Protein AF-A0A261KV50-F1 (afdb_monomer_lite)

Radius of gyration: 14.19 Å; chains: 1; bounding box: 40×29×35 Å

pLDDT: mean 81.14, std 14.38, range [40.16, 93.88]

Structure (mmCIF, N/CA/C/O backbone):
data_AF-A0A261KV50-F1
#
_entry.id   AF-A0A261KV50-F1
#
loop_
_atom_site.group_PDB
_atom_site.id
_atom_site.type_symbol
_atom_site.label_atom_id
_atom_site.label_alt_id
_atom_site.label_comp_id
_atom_site.label_asym_id
_atom_site.label_entity_id
_atom_site.label_seq_id
_atom_site.pdbx_PDB_ins_code
_atom_site.Cartn_x
_atom_site.Cartn_y
_atom_site.Cartn_z
_atom_site.occupancy
_atom_site.B_iso_or_equiv
_atom_site.auth_seq_id
_atom_site.auth_comp_id
_atom_site.auth_asym_id
_atom_site.auth_atom_id
_atom_site.pdbx_PDB_model_num
ATOM 1 N N . MET A 1 1 ? -5.520 -22.547 9.919 1.00 58.84 1 MET A N 1
ATOM 2 C CA . MET A 1 1 ? -5.041 -21.218 9.495 1.00 58.84 1 MET A CA 1
ATOM 3 C C . MET A 1 1 ? -5.903 -20.187 10.179 1.00 58.84 1 MET A C 1
ATOM 5 O O . MET A 1 1 ? -7.110 -20.395 10.232 1.00 58.84 1 MET A O 1
ATOM 9 N N . SER A 1 2 ? -5.304 -19.143 10.744 1.00 75.06 2 SER A N 1
ATOM 10 C CA . SER A 1 2 ? -6.074 -17.979 11.196 1.00 75.06 2 SER A CA 1
ATOM 11 C C . SER A 1 2 ? -6.638 -17.228 9.985 1.00 75.06 2 SER A C 1
ATOM 13 O O . SER A 1 2 ? -6.099 -17.338 8.880 1.00 75.06 2 SER A O 1
ATOM 15 N N . ASN A 1 3 ? -7.708 -16.457 10.186 1.00 77.25 3 ASN A N 1
ATOM 16 C CA . ASN A 1 3 ? -8.229 -15.556 9.153 1.00 77.25 3 ASN A CA 1
ATOM 17 C C . ASN A 1 3 ? -7.130 -14.589 8.678 1.00 77.25 3 ASN A C 1
ATOM 19 O O . ASN A 1 3 ? -6.987 -14.357 7.483 1.00 77.25 3 ASN A O 1
ATOM 23 N N . PHE A 1 4 ? -6.273 -14.139 9.594 1.00 76.31 4 PHE A N 1
ATOM 24 C CA . PHE A 1 4 ? -5.114 -13.307 9.305 1.00 76.31 4 PHE A CA 1
ATOM 25 C C . PHE A 1 4 ? -4.131 -13.964 8.324 1.00 76.31 4 PHE A C 1
ATOM 27 O O . PHE A 1 4 ? -3.721 -13.345 7.343 1.00 76.31 4 PHE A O 1
ATOM 34 N N . GLN A 1 5 ? -3.785 -15.241 8.525 1.00 73.38 5 GLN A N 1
ATOM 35 C CA . GLN A 1 5 ? -2.938 -16.002 7.592 1.00 73.38 5 GLN A CA 1
ATOM 36 C C . GLN A 1 5 ? -3.596 -16.173 6.219 1.00 73.38 5 GLN A C 1
ATOM 38 O O . GLN A 1 5 ? -2.911 -16.134 5.200 1.00 73.38 5 GLN A O 1
ATOM 43 N N . PHE A 1 6 ? -4.917 -16.361 6.192 1.00 74.88 6 PHE A N 1
ATOM 44 C CA . PHE A 1 6 ? -5.674 -16.503 4.952 1.00 74.88 6 PHE A CA 1
ATOM 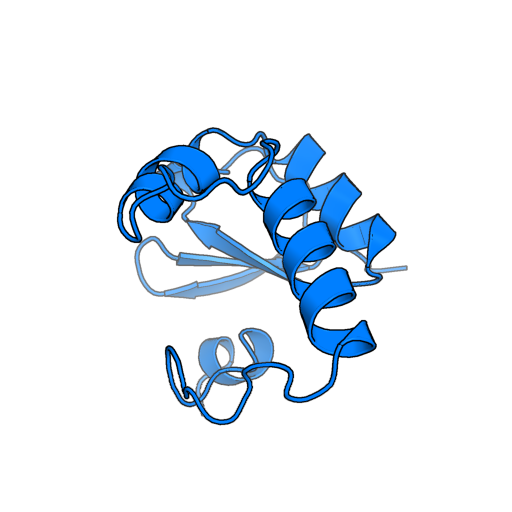45 C C . PHE A 1 6 ? -5.666 -15.198 4.145 1.00 74.88 6 PHE A C 1
ATOM 47 O O . PHE A 1 6 ? -5.245 -15.198 2.993 1.00 74.88 6 PHE A O 1
ATOM 54 N N . PHE A 1 7 ? -6.048 -14.075 4.762 1.00 72.31 7 PHE A N 1
ATOM 55 C CA . PHE A 1 7 ? -6.136 -12.778 4.081 1.00 72.31 7 PHE A CA 1
ATOM 56 C C . PHE A 1 7 ? -4.783 -12.130 3.784 1.00 72.31 7 PHE A C 1
ATOM 58 O O . PHE A 1 7 ? -4.679 -11.319 2.871 1.00 72.31 7 PHE A O 1
ATOM 65 N N . SER A 1 8 ? -3.737 -12.459 4.542 1.00 67.19 8 SER A N 1
ATOM 66 C CA . SER A 1 8 ? -2.384 -11.990 4.221 1.00 67.19 8 SER A CA 1
ATOM 67 C C . SER A 1 8 ? -1.757 -12.735 3.041 1.00 67.19 8 SER A C 1
ATOM 69 O O . SER A 1 8 ? -0.671 -12.342 2.616 1.00 67.19 8 SER A O 1
ATOM 71 N N . GLU A 1 9 ? -2.399 -13.803 2.543 1.00 68.25 9 GLU A N 1
ATOM 72 C CA . GLU A 1 9 ? -1.881 -14.705 1.505 1.00 68.25 9 GLU A CA 1
ATOM 73 C C . GLU A 1 9 ? -0.442 -15.183 1.794 1.00 68.25 9 GLU A C 1
ATOM 75 O O . GLU A 1 9 ? 0.362 -15.429 0.892 1.00 68.25 9 GLU A O 1
ATOM 80 N N . ARG A 1 10 ? -0.076 -15.294 3.080 1.00 59.44 10 ARG A N 1
ATOM 81 C CA . ARG A 1 10 ? 1.305 -15.522 3.525 1.00 59.44 10 ARG A CA 1
ATOM 82 C C . ARG A 1 10 ? 1.384 -16.636 4.563 1.00 59.44 10 ARG A C 1
ATOM 84 O O . ARG A 1 10 ? 1.063 -16.447 5.730 1.00 59.44 10 ARG A O 1
ATOM 91 N N . ALA A 1 11 ? 1.916 -17.786 4.147 1.00 43.50 11 ALA A N 1
ATOM 92 C CA . ALA A 1 11 ? 2.412 -18.818 5.065 1.00 43.50 11 ALA A CA 1
ATOM 93 C C . ALA A 1 11 ? 3.908 -18.640 5.413 1.00 43.50 11 ALA A C 1
ATOM 95 O O . ALA A 1 11 ? 4.377 -19.218 6.390 1.00 43.50 11 ALA A O 1
ATOM 96 N N . VAL A 1 12 ? 4.663 -17.843 4.640 1.00 48.66 12 VAL A N 1
ATOM 97 C CA . VAL A 1 12 ? 6.105 -17.593 4.831 1.00 48.66 12 VAL A CA 1
ATOM 98 C C . VAL A 1 12 ? 6.423 -16.131 4.505 1.00 48.66 12 VAL A C 1
ATOM 100 O O . VAL A 1 12 ? 6.141 -15.652 3.406 1.00 48.66 12 VAL A O 1
ATOM 103 N N . ILE A 1 13 ? 7.011 -15.415 5.465 1.00 47.22 13 ILE A N 1
ATOM 104 C CA . ILE A 1 13 ? 7.511 -14.047 5.297 1.00 47.22 13 ILE A CA 1
ATOM 105 C C . ILE A 1 13 ? 8.859 -14.155 4.567 1.00 47.22 13 ILE A C 1
ATOM 107 O O . ILE A 1 13 ? 9.843 -14.607 5.137 1.00 47.22 13 ILE A O 1
ATOM 111 N N . VAL A 1 14 ? 8.869 -13.779 3.285 1.00 45.03 14 VAL A N 1
ATOM 112 C CA . VAL A 1 14 ? 10.004 -13.824 2.339 1.00 45.03 14 VAL A CA 1
ATOM 113 C C . VAL A 1 14 ? 10.472 -15.238 1.963 1.00 45.03 14 VAL A C 1
ATOM 115 O O . VAL A 1 14 ? 11.403 -15.793 2.536 1.00 45.03 14 VAL A O 1
ATOM 118 N N . ASP A 1 15 ? 9.879 -15.807 0.913 1.00 40.16 15 ASP A N 1
ATOM 119 C CA . ASP A 1 15 ? 10.528 -16.885 0.164 1.00 40.16 15 ASP A CA 1
ATOM 120 C C . ASP A 1 15 ? 11.185 -16.289 -1.091 1.00 40.16 15 ASP A C 1
ATOM 122 O O . ASP A 1 15 ? 10.496 -15.799 -1.991 1.00 40.16 15 ASP A O 1
ATOM 126 N N . PHE A 1 16 ? 12.521 -16.351 -1.155 1.00 45.97 16 PHE A N 1
ATOM 127 C CA . PHE A 1 16 ? 13.332 -15.986 -2.325 1.00 45.97 16 PHE A CA 1
ATOM 128 C C . PHE A 1 16 ? 12.885 -16.698 -3.617 1.00 45.97 16 PHE A C 1
ATOM 130 O O . PHE A 1 16 ? 13.226 -16.248 -4.710 1.00 45.97 16 PHE A O 1
ATOM 137 N N . LYS A 1 17 ? 12.089 -17.773 -3.527 1.00 50.12 17 LYS A N 1
ATOM 138 C CA . LYS A 1 17 ? 11.499 -18.456 -4.688 1.00 50.12 17 LYS A CA 1
ATOM 139 C C . LYS A 1 17 ? 10.450 -17.638 -5.445 1.00 50.12 17 LYS A C 1
ATOM 141 O O . LYS A 1 17 ? 10.144 -17.995 -6.576 1.00 50.12 17 LYS A O 1
ATOM 146 N N . HIS A 1 18 ? 9.926 -16.553 -4.870 1.00 56.38 18 HIS A N 1
ATOM 147 C CA . HIS A 1 18 ? 8.959 -15.672 -5.545 1.00 56.38 18 HIS A CA 1
ATOM 148 C C . HIS A 1 18 ? 9.610 -14.443 -6.186 1.00 56.38 18 HIS A C 1
ATOM 150 O O . HIS A 1 18 ? 8.908 -13.553 -6.669 1.00 56.38 18 HIS A O 1
ATOM 156 N N . PHE A 1 19 ? 10.946 -14.375 -6.206 1.00 62.50 19 PHE A N 1
ATOM 157 C CA . PHE A 1 19 ? 11.628 -13.334 -6.959 1.00 62.50 19 PHE A CA 1
ATOM 158 C C . PHE A 1 19 ? 11.383 -13.555 -8.459 1.00 62.50 19 PHE A C 1
ATOM 160 O O . PHE A 1 19 ? 11.555 -14.678 -8.947 1.00 62.50 19 PHE A O 1
ATOM 167 N N . PRO A 1 20 ? 10.974 -12.527 -9.219 1.00 68.50 20 PRO A N 1
ATOM 168 C CA . PRO A 1 20 ? 10.749 -12.691 -10.645 1.00 68.50 20 PRO A CA 1
ATOM 169 C C . PRO A 1 20 ? 12.052 -13.083 -11.350 1.00 68.50 20 PRO A C 1
ATOM 171 O O . PRO A 1 20 ? 13.055 -12.384 -11.260 1.00 68.50 20 PRO A O 1
ATOM 174 N N . GLN A 1 21 ? 12.026 -14.192 -12.086 1.00 75.94 21 GLN A N 1
ATOM 175 C CA . GLN A 1 21 ? 13.207 -14.716 -12.788 1.00 75.94 21 GLN A CA 1
ATOM 176 C C . GLN A 1 21 ? 13.310 -14.245 -14.247 1.00 75.94 21 GLN A C 1
ATOM 178 O O . GLN A 1 21 ? 14.283 -14.549 -14.928 1.00 75.94 21 GLN A O 1
ATOM 183 N N . THR A 1 22 ? 12.308 -13.516 -14.745 1.00 85.31 22 THR A N 1
ATOM 184 C CA . THR A 1 22 ? 12.301 -12.965 -16.109 1.00 85.31 22 THR A CA 1
ATOM 185 C C . THR A 1 22 ? 12.542 -11.462 -16.079 1.00 85.31 22 THR A C 1
ATOM 187 O O . THR A 1 22 ? 12.051 -10.785 -15.177 1.00 85.31 22 THR A O 1
ATOM 190 N N . ASP A 1 23 ? 13.194 -10.911 -17.104 1.00 85.56 23 ASP A N 1
ATOM 191 C CA . ASP A 1 23 ? 13.420 -9.462 -17.228 1.00 85.56 23 ASP A CA 1
ATOM 192 C C . ASP A 1 23 ? 12.127 -8.650 -17.108 1.00 85.56 23 ASP A C 1
ATOM 194 O O . ASP A 1 23 ? 12.086 -7.600 -16.466 1.00 85.56 23 ASP A O 1
ATOM 198 N N . ARG A 1 24 ? 11.042 -9.152 -17.711 1.00 87.31 24 ARG A N 1
ATOM 199 C CA . ARG A 1 24 ? 9.717 -8.537 -17.601 1.00 87.31 24 ARG A CA 1
ATOM 200 C C . ARG A 1 24 ? 9.230 -8.540 -16.155 1.00 87.31 24 ARG A C 1
ATOM 202 O O . ARG A 1 24 ? 8.781 -7.503 -15.677 1.00 87.31 24 ARG A O 1
ATOM 209 N N . GLY A 1 25 ? 9.330 -9.680 -15.475 1.00 85.25 25 GLY A N 1
ATOM 210 C CA . GLY A 1 25 ? 8.932 -9.797 -14.078 1.00 85.25 25 GLY A CA 1
ATOM 211 C C . GLY A 1 25 ? 9.764 -8.898 -13.163 1.00 85.25 25 GLY A C 1
ATOM 212 O O . GLY A 1 25 ? 9.202 -8.263 -12.280 1.00 85.25 25 GLY A O 1
ATOM 213 N N . ILE A 1 26 ? 11.076 -8.786 -13.399 1.00 85.00 26 ILE A N 1
ATOM 214 C CA . ILE A 1 26 ? 11.975 -7.921 -12.618 1.00 85.00 26 ILE A CA 1
ATOM 215 C C . ILE A 1 26 ? 11.569 -6.454 -12.773 1.00 85.00 26 ILE A C 1
ATOM 217 O O . ILE A 1 26 ? 11.477 -5.734 -11.781 1.00 85.00 26 ILE A O 1
ATOM 221 N N . ARG A 1 27 ? 11.272 -6.010 -14.001 1.00 88.62 27 ARG A N 1
ATOM 222 C CA . ARG A 1 27 ? 10.784 -4.644 -14.256 1.00 88.62 27 ARG A CA 1
ATOM 223 C C . ARG A 1 27 ? 9.435 -4.387 -13.595 1.00 88.62 27 ARG A C 1
ATOM 225 O O . ARG A 1 27 ? 9.243 -3.335 -13.000 1.00 88.62 27 ARG A O 1
ATOM 232 N N . GLU A 1 28 ? 8.507 -5.334 -13.690 1.00 89.00 28 GLU A N 1
ATOM 233 C CA . GLU A 1 28 ? 7.188 -5.195 -13.075 1.00 89.00 28 GLU A CA 1
ATOM 234 C C . GLU A 1 28 ? 7.271 -5.15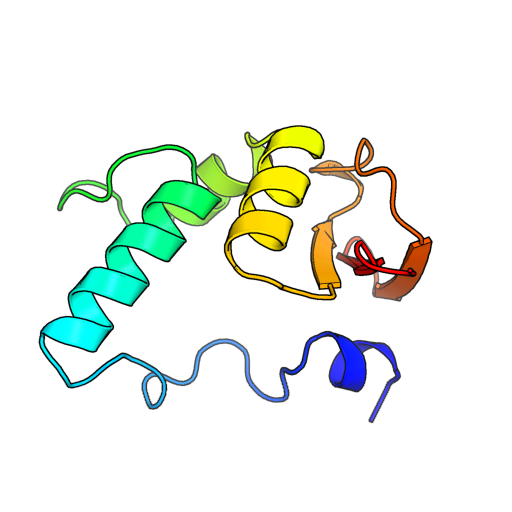0 -11.547 1.00 89.00 28 GLU A C 1
ATOM 236 O O . GLU A 1 28 ? 6.637 -4.298 -10.928 1.00 89.00 28 GLU A O 1
ATOM 241 N N . TRP A 1 29 ? 8.089 -6.016 -10.948 1.00 86.62 29 TRP A N 1
ATOM 242 C CA . TRP A 1 29 ? 8.373 -5.983 -9.519 1.00 86.62 29 TRP A CA 1
ATOM 2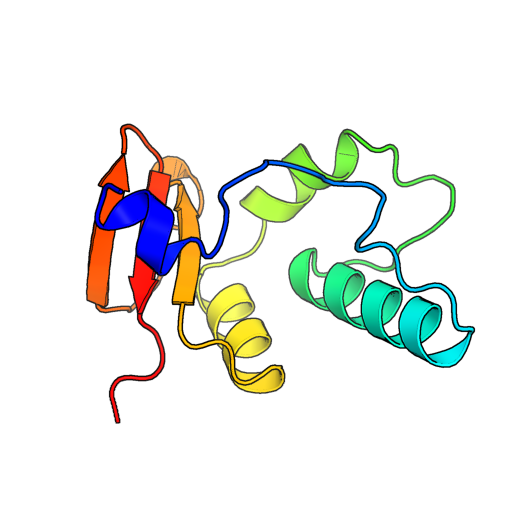43 C C . TRP A 1 29 ? 8.981 -4.646 -9.110 1.00 86.62 29 TRP A C 1
ATOM 245 O O . TRP A 1 29 ? 8.454 -4.013 -8.203 1.00 86.62 29 TRP A O 1
ATOM 255 N N . LYS A 1 30 ? 10.012 -4.168 -9.820 1.00 86.94 30 LYS A N 1
ATOM 256 C CA . LYS A 1 30 ? 10.625 -2.866 -9.543 1.00 86.94 30 LYS A CA 1
ATOM 257 C C . LYS A 1 30 ? 9.570 -1.758 -9.544 1.00 86.94 30 LYS A C 1
ATOM 259 O O . LYS A 1 30 ? 9.456 -1.049 -8.553 1.00 86.94 30 LYS A O 1
ATOM 264 N N . ASN A 1 31 ? 8.770 -1.661 -10.605 1.00 90.12 31 ASN A N 1
ATOM 265 C CA . ASN A 1 31 ? 7.739 -0.630 -10.728 1.00 90.12 31 ASN A CA 1
ATOM 266 C C . ASN A 1 31 ? 6.711 -0.706 -9.585 1.00 90.12 31 ASN A C 1
ATOM 268 O O . ASN A 1 31 ? 6.336 0.320 -9.030 1.00 90.12 31 ASN A O 1
ATOM 272 N N . ARG A 1 32 ? 6.285 -1.920 -9.202 1.00 90.25 32 ARG A N 1
ATOM 273 C CA . ARG A 1 32 ? 5.361 -2.134 -8.075 1.00 90.25 32 ARG A CA 1
ATOM 274 C C . ARG A 1 32 ? 5.965 -1.670 -6.753 1.00 90.25 32 ARG A C 1
ATOM 276 O O . ARG A 1 32 ? 5.279 -1.025 -5.971 1.00 90.25 32 ARG A O 1
ATOM 283 N N . MET A 1 33 ? 7.231 -1.991 -6.498 1.00 87.69 33 MET A N 1
ATOM 284 C CA . MET A 1 33 ? 7.907 -1.567 -5.273 1.00 87.69 33 MET A CA 1
ATOM 285 C C . MET A 1 33 ? 8.112 -0.045 -5.242 1.00 87.69 33 MET A C 1
ATOM 287 O O . MET A 1 33 ? 7.910 0.563 -4.198 1.00 87.69 33 MET A O 1
ATOM 291 N N . GLU A 1 34 ? 8.468 0.577 -6.370 1.00 90.56 34 GLU A N 1
ATOM 292 C CA . GLU A 1 34 ? 8.585 2.040 -6.482 1.00 90.56 34 GLU A CA 1
ATOM 293 C C . GLU A 1 34 ? 7.256 2.744 -6.199 1.00 90.56 34 GLU A C 1
ATOM 295 O O . GLU A 1 34 ? 7.233 3.723 -5.459 1.00 90.56 34 GLU A O 1
ATOM 300 N N . ASP A 1 35 ? 6.147 2.216 -6.724 1.00 92.25 35 ASP A N 1
ATOM 301 C CA . ASP A 1 35 ? 4.809 2.730 -6.428 1.00 92.25 35 ASP A CA 1
ATOM 302 C C . ASP A 1 35 ? 4.448 2.572 -4.943 1.00 92.25 35 ASP A C 1
ATOM 304 O O . ASP A 1 35 ? 3.914 3.500 -4.346 1.00 92.25 35 ASP A O 1
ATOM 308 N N . VAL A 1 36 ? 4.743 1.413 -4.339 1.00 90.81 36 VAL A N 1
ATOM 309 C CA . VAL A 1 36 ? 4.437 1.127 -2.924 1.00 90.81 36 VAL A CA 1
ATOM 310 C C . VAL A 1 36 ? 5.250 2.000 -1.969 1.00 90.81 36 VAL A C 1
ATOM 312 O O . VAL A 1 36 ? 4.739 2.371 -0.921 1.00 90.81 36 VAL A O 1
ATOM 315 N N . PHE A 1 37 ? 6.504 2.322 -2.291 1.00 89.25 37 PHE A N 1
ATOM 316 C CA . PHE A 1 37 ? 7.342 3.178 -1.441 1.00 89.25 37 PHE A CA 1
ATOM 317 C C . PHE A 1 37 ? 7.294 4.661 -1.827 1.00 89.25 37 PHE A C 1
ATOM 319 O O . PHE A 1 37 ? 7.907 5.482 -1.147 1.00 89.25 37 PHE A O 1
ATOM 326 N N . GLY A 1 38 ? 6.625 5.001 -2.932 1.00 87.06 38 GLY A N 1
ATOM 327 C CA . GLY A 1 38 ? 6.538 6.361 -3.464 1.00 87.06 38 GLY A CA 1
ATOM 328 C C . GLY A 1 38 ? 7.872 6.960 -3.921 1.00 87.06 38 GLY A C 1
ATOM 329 O O . GLY A 1 38 ? 7.956 8.168 -4.138 1.00 87.06 38 GLY A O 1
ATOM 330 N N . VAL A 1 39 ? 8.930 6.152 -4.062 1.00 87.12 39 VAL A N 1
ATOM 331 C CA . VAL A 1 39 ? 10.272 6.612 -4.4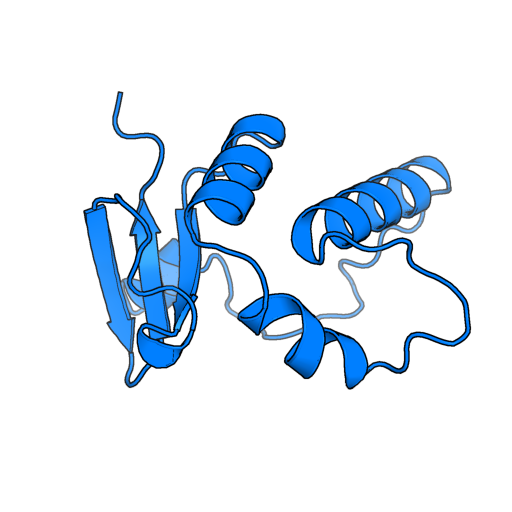46 1.00 87.12 39 VAL A CA 1
ATOM 332 C C . VAL A 1 39 ? 10.935 5.656 -5.440 1.00 87.12 39 VAL A C 1
ATOM 334 O O . VAL A 1 39 ? 10.717 4.445 -5.365 1.00 87.12 39 VAL A O 1
ATOM 337 N N . PRO A 1 40 ? 11.799 6.159 -6.342 1.00 87.19 40 PRO A N 1
ATOM 338 C CA . PRO A 1 40 ? 12.568 5.303 -7.235 1.00 87.19 40 PRO A CA 1
ATOM 339 C C . PRO A 1 40 ? 13.509 4.368 -6.469 1.00 87.19 40 PRO A C 1
ATOM 341 O O . PRO A 1 40 ? 14.274 4.802 -5.602 1.00 87.19 40 PRO A O 1
ATOM 344 N N . LEU A 1 41 ? 13.522 3.095 -6.857 1.00 81.44 41 LEU A N 1
ATOM 345 C CA . LEU A 1 41 ? 14.478 2.115 -6.378 1.00 81.44 41 LEU A CA 1
ATOM 346 C C . LEU A 1 41 ? 15.807 2.369 -7.086 1.00 81.44 41 LEU A C 1
ATOM 348 O O . LEU A 1 41 ? 15.924 2.278 -8.313 1.00 81.44 41 LEU A O 1
ATOM 352 N N . ASN A 1 42 ? 16.822 2.678 -6.289 1.00 77.38 42 ASN A N 1
ATOM 353 C CA . ASN A 1 42 ? 18.201 2.814 -6.728 1.00 77.38 42 ASN A CA 1
ATOM 354 C C . ASN A 1 42 ? 19.115 1.974 -5.829 1.00 77.38 42 ASN A C 1
ATOM 356 O O . ASN A 1 42 ? 18.719 1.565 -4.739 1.00 77.38 42 ASN A O 1
ATOM 360 N N . ASP A 1 43 ? 20.354 1.767 -6.267 1.00 65.44 43 ASP A N 1
ATOM 361 C CA . ASP A 1 43 ? 21.328 0.902 -5.586 1.00 65.44 43 ASP A CA 1
ATOM 362 C C . ASP A 1 43 ? 21.687 1.368 -4.159 1.00 65.44 43 ASP A C 1
ATOM 364 O O . ASP A 1 43 ? 22.325 0.635 -3.407 1.00 65.44 43 ASP A O 1
ATOM 368 N N . LYS A 1 44 ? 21.287 2.587 -3.767 1.00 62.59 44 LYS A N 1
ATOM 369 C CA . LYS A 1 44 ? 21.506 3.147 -2.425 1.00 62.59 44 LYS A CA 1
ATOM 370 C C . LYS A 1 44 ? 20.336 2.907 -1.472 1.00 62.59 44 LYS A C 1
ATOM 372 O O . LYS A 1 44 ? 20.477 3.198 -0.284 1.00 62.59 44 LYS A O 1
ATOM 377 N N . LEU A 1 45 ? 19.201 2.387 -1.946 1.00 67.25 45 LEU A N 1
ATOM 378 C CA . LEU A 1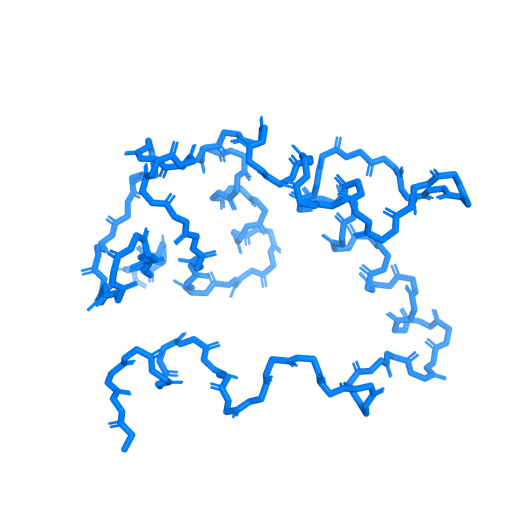 45 ? 18.123 1.954 -1.062 1.00 67.25 45 LEU A CA 1
ATOM 379 C C . LEU A 1 45 ? 18.550 0.648 -0.381 1.00 67.25 45 LEU A C 1
ATOM 381 O O . LEU A 1 45 ? 18.420 -0.446 -0.927 1.00 67.25 45 LEU A O 1
ATOM 385 N N . ALA A 1 46 ? 19.107 0.773 0.822 1.00 62.12 46 ALA A N 1
ATOM 386 C CA . ALA A 1 46 ? 19.414 -0.377 1.659 1.00 62.12 46 ALA A CA 1
ATOM 387 C C . ALA A 1 46 ? 18.125 -1.146 2.001 1.00 62.12 46 ALA A C 1
ATOM 389 O O . ALA A 1 46 ? 17.054 -0.552 2.106 1.00 62.12 46 ALA A O 1
ATOM 390 N N . VAL A 1 47 ? 18.235 -2.453 2.253 1.00 59.91 47 VAL A N 1
ATOM 391 C CA . VAL A 1 47 ? 17.104 -3.327 2.634 1.00 59.91 47 VAL A CA 1
ATOM 392 C C . VAL A 1 47 ? 16.323 -2.782 3.849 1.00 59.91 47 VAL A C 1
ATOM 394 O O . VAL A 1 47 ? 15.119 -2.984 3.933 1.00 59.91 47 VAL A O 1
ATOM 397 N N . GLY A 1 48 ? 16.958 -1.992 4.726 1.00 63.91 48 GLY A N 1
ATOM 398 C CA . GLY A 1 48 ? 16.291 -1.305 5.845 1.00 63.91 48 GLY A CA 1
ATOM 399 C C . GLY A 1 48 ? 15.602 0.025 5.502 1.00 63.91 48 GLY A C 1
ATOM 400 O O . GLY A 1 48 ? 14.763 0.492 6.262 1.00 63.91 48 GLY A O 1
ATOM 401 N N . ALA A 1 49 ? 15.896 0.645 4.355 1.00 72.06 49 ALA A N 1
ATOM 402 C CA . ALA A 1 49 ? 15.225 1.879 3.939 1.00 72.06 49 ALA A CA 1
ATOM 403 C C . ALA A 1 49 ? 13.734 1.640 3.654 1.00 72.06 49 ALA A C 1
ATOM 405 O O . ALA A 1 49 ? 12.920 2.532 3.860 1.00 72.06 49 ALA A O 1
ATOM 406 N N . MET A 1 50 ? 13.362 0.427 3.240 1.00 74.00 50 MET A N 1
ATOM 407 C CA . MET A 1 50 ? 11.968 0.048 2.986 1.00 74.00 50 MET A CA 1
ATOM 408 C C . MET A 1 50 ? 11.106 0.101 4.256 1.00 74.00 50 MET A C 1
ATOM 410 O O . MET A 1 50 ? 9.962 0.543 4.193 1.00 74.00 50 MET A O 1
ATOM 414 N N . GLU A 1 51 ? 11.669 -0.272 5.411 1.00 75.88 51 GLU A N 1
ATOM 415 C CA . GLU A 1 51 ? 10.994 -0.183 6.717 1.00 75.88 51 GLU A CA 1
ATOM 416 C C . GLU A 1 51 ? 10.780 1.269 7.168 1.00 75.88 51 GLU A C 1
ATOM 418 O O . GLU A 1 51 ? 9.911 1.533 7.992 1.00 75.88 51 GLU A O 1
ATOM 423 N N . ILE A 1 52 ? 11.547 2.212 6.614 1.00 82.88 52 ILE A N 1
ATOM 424 C CA . ILE A 1 52 ? 11.428 3.649 6.889 1.00 82.88 52 ILE A CA 1
ATOM 425 C C . ILE A 1 52 ? 10.477 4.321 5.895 1.00 82.88 52 ILE A C 1
ATOM 427 O O . ILE A 1 52 ? 9.715 5.202 6.279 1.00 82.88 52 ILE A O 1
ATOM 431 N N . LEU A 1 53 ? 10.527 3.924 4.623 1.00 86.00 53 LEU A N 1
ATOM 432 C CA . LEU A 1 53 ? 9.770 4.551 3.540 1.00 86.00 53 LEU A CA 1
ATOM 433 C C . LEU A 1 53 ? 8.312 4.103 3.508 1.00 86.00 53 LEU A C 1
ATOM 435 O O . LEU A 1 53 ? 7.437 4.920 3.241 1.00 86.00 53 LEU A O 1
ATOM 439 N N . PHE A 1 54 ? 8.034 2.827 3.793 1.00 88.81 54 PHE A N 1
ATOM 440 C CA . PHE A 1 54 ? 6.660 2.330 3.768 1.00 88.81 54 PHE A CA 1
ATOM 441 C C . PHE A 1 54 ? 5.752 3.058 4.770 1.00 88.81 54 PHE A C 1
ATOM 443 O O . PHE A 1 54 ? 4.706 3.516 4.329 1.00 88.81 54 PHE A O 1
ATOM 450 N N . PRO A 1 55 ? 6.141 3.270 6.047 1.00 91.62 55 PRO A N 1
ATOM 451 C CA . PRO A 1 55 ? 5.328 4.030 7.005 1.00 91.62 55 PRO A CA 1
ATOM 452 C C . PRO A 1 55 ? 5.147 5.520 6.679 1.00 91.62 55 PRO A C 1
ATOM 454 O O . PRO A 1 55 ? 4.388 6.197 7.363 1.00 91.62 55 PRO A O 1
ATOM 457 N N . GLN A 1 56 ? 5.901 6.065 5.717 1.00 91.44 56 GLN A N 1
ATOM 458 C CA . GLN A 1 56 ? 5.781 7.468 5.300 1.00 91.44 56 GLN A CA 1
ATOM 459 C C . GLN A 1 56 ? 4.716 7.672 4.222 1.00 91.44 56 GLN A C 1
ATOM 461 O O . GLN A 1 56 ? 4.366 8.816 3.936 1.00 91.44 56 GLN A O 1
ATOM 466 N N . GLN A 1 57 ? 4.227 6.591 3.611 1.00 92.25 57 GLN A N 1
ATOM 467 C CA . GLN A 1 57 ? 3.099 6.677 2.696 1.00 92.25 57 GLN A CA 1
ATOM 468 C C . GLN A 1 57 ? 1.837 7.053 3.464 1.00 92.25 57 GLN A C 1
ATOM 470 O O . GLN A 1 57 ? 1.623 6.655 4.602 1.00 92.25 57 GLN A O 1
ATOM 475 N N . THR A 1 58 ? 0.960 7.807 2.824 1.00 93.38 58 THR A N 1
ATOM 476 C CA . THR A 1 58 ? -0.388 8.032 3.345 1.00 93.38 58 THR A CA 1
ATOM 477 C C . THR A 1 58 ? -1.288 6.848 3.003 1.00 93.38 58 THR A C 1
ATOM 479 O O . THR A 1 58 ? -1.106 6.175 1.980 1.00 93.38 58 THR A O 1
ATOM 482 N N . GLY A 1 59 ? -2.335 6.617 3.796 1.00 92.25 59 GLY A N 1
ATOM 483 C CA . GLY A 1 59 ? -3.332 5.596 3.491 1.00 92.25 59 GLY A CA 1
ATOM 484 C C . GLY A 1 59 ? -3.972 5.803 2.116 1.00 92.25 59 GLY A C 1
ATOM 485 O O . GLY A 1 59 ? -4.178 4.847 1.366 1.00 92.25 59 GLY A O 1
ATOM 486 N N . LYS A 1 60 ? -4.200 7.063 1.724 1.00 92.81 60 LYS A N 1
ATOM 487 C CA . LYS A 1 60 ? -4.708 7.426 0.391 1.00 92.81 60 LYS A CA 1
ATOM 488 C C . LYS A 1 60 ? -3.778 6.979 -0.741 1.00 92.81 60 LYS A C 1
ATOM 490 O O . LYS A 1 60 ? -4.262 6.483 -1.761 1.00 92.81 60 LYS A O 1
ATOM 495 N N . GLU A 1 61 ? -2.468 7.166 -0.597 1.00 93.69 61 GLU A N 1
ATOM 496 C CA . GLU A 1 61 ? -1.483 6.723 -1.592 1.00 93.69 61 GLU A CA 1
ATOM 497 C C . GLU A 1 61 ? -1.496 5.202 -1.724 1.00 93.69 61 GLU A C 1
ATOM 499 O O . GLU A 1 61 ? -1.635 4.687 -2.836 1.00 93.69 61 GLU A O 1
ATOM 504 N N . LEU A 1 62 ? -1.493 4.482 -0.601 1.00 93.88 62 LEU A N 1
ATOM 505 C CA . LEU A 1 62 ? -1.550 3.020 -0.600 1.00 93.88 62 LEU A CA 1
ATOM 506 C C . LEU A 1 62 ? -2.843 2.480 -1.223 1.00 93.88 62 LEU A C 1
ATOM 508 O O . LEU A 1 62 ? -2.792 1.534 -2.009 1.00 93.88 62 LEU A O 1
ATOM 512 N N . VAL A 1 63 ? -3.995 3.104 -0.959 1.00 93.31 63 VAL A N 1
ATOM 513 C CA . VAL A 1 63 ? -5.269 2.749 -1.611 1.00 93.31 63 VAL A CA 1
ATOM 514 C C . VAL A 1 63 ? -5.195 2.959 -3.126 1.00 93.31 63 VAL A C 1
ATOM 516 O O . VAL A 1 63 ? -5.675 2.116 -3.887 1.00 93.31 63 VAL A O 1
ATOM 519 N N . ASN A 1 64 ? -4.573 4.043 -3.596 1.00 93.38 64 ASN A N 1
ATOM 520 C CA . ASN A 1 64 ? -4.402 4.286 -5.032 1.00 93.38 64 ASN A CA 1
ATOM 521 C C . ASN A 1 64 ? -3.503 3.234 -5.690 1.00 93.38 64 ASN A C 1
ATOM 523 O O . ASN A 1 64 ? -3.837 2.727 -6.764 1.00 93.38 64 ASN A O 1
ATOM 527 N N . VAL A 1 65 ? -2.390 2.876 -5.044 1.00 93.31 65 VAL A N 1
ATOM 528 C CA . VAL A 1 65 ? -1.486 1.813 -5.511 1.00 93.31 65 VAL A CA 1
ATOM 529 C C . VAL A 1 65 ? -2.223 0.479 -5.570 1.00 93.31 65 VAL A C 1
ATOM 531 O O . VAL A 1 65 ? -2.166 -0.239 -6.569 1.00 93.31 65 VAL A O 1
ATOM 534 N N . ALA A 1 66 ? -2.982 0.162 -4.531 1.00 91.94 66 ALA A N 1
ATOM 535 C CA . ALA A 1 66 ? -3.712 -1.084 -4.459 1.00 91.94 66 ALA A CA 1
ATOM 536 C C . ALA A 1 66 ? -4.810 -1.172 -5.540 1.00 91.94 66 ALA A C 1
ATOM 538 O O . ALA A 1 66 ? -4.918 -2.194 -6.217 1.00 91.94 66 ALA A O 1
ATOM 539 N N . LYS A 1 67 ? -5.524 -0.073 -5.829 1.00 91.94 67 LYS A N 1
ATOM 540 C CA . LYS A 1 67 ? -6.444 0.026 -6.980 1.00 91.94 67 LYS A CA 1
ATOM 541 C C . LYS A 1 67 ? -5.727 -0.139 -8.323 1.00 91.94 67 LYS A C 1
ATOM 543 O O . LYS A 1 67 ? -6.201 -0.897 -9.170 1.00 91.94 67 LYS A O 1
ATOM 548 N N . LYS A 1 68 ? -4.571 0.513 -8.516 1.00 93.50 68 LYS A N 1
ATOM 549 C CA . LYS A 1 68 ? -3.738 0.391 -9.732 1.00 93.50 68 LYS A CA 1
ATOM 550 C C . LYS A 1 68 ? -3.395 -1.068 -10.038 1.00 93.50 68 LYS A C 1
ATOM 552 O O . LYS A 1 68 ? -3.431 -1.473 -11.199 1.00 93.50 68 LYS A O 1
ATOM 557 N N . TYR A 1 69 ? -3.115 -1.856 -9.002 1.00 91.00 69 TYR A N 1
ATOM 558 C CA . TYR A 1 69 ? -2.754 -3.268 -9.126 1.00 91.00 69 TYR A CA 1
ATOM 559 C C . TYR A 1 69 ? -3.896 -4.251 -8.870 1.00 91.00 69 TYR A C 1
ATOM 561 O O . TYR A 1 69 ? -3.657 -5.457 -8.903 1.00 91.00 69 TYR A O 1
ATOM 569 N N . ARG A 1 70 ? -5.126 -3.755 -8.676 1.00 90.12 70 ARG A N 1
ATOM 570 C CA . ARG A 1 70 ? -6.318 -4.559 -8.361 1.00 90.12 70 ARG A CA 1
ATOM 571 C C . ARG A 1 70 ? -6.117 -5.472 -7.147 1.00 90.12 70 ARG A C 1
ATOM 573 O O . ARG A 1 70 ? -6.617 -6.590 -7.126 1.00 90.12 70 ARG A O 1
ATOM 580 N N . ALA A 1 71 ? -5.367 -5.007 -6.153 1.00 89.12 71 ALA A N 1
ATOM 581 C CA . ALA A 1 71 ? -5.263 -5.701 -4.881 1.00 89.12 71 ALA A CA 1
ATOM 582 C C . ALA A 1 71 ? -6.583 -5.550 -4.113 1.00 89.12 71 ALA A C 1
ATOM 584 O O . ALA A 1 71 ? -7.187 -4.478 -4.110 1.00 89.12 71 ALA A O 1
ATOM 585 N N . GLU A 1 72 ? -7.035 -6.623 -3.474 1.00 89.69 72 GLU A N 1
ATOM 586 C CA . GLU A 1 72 ? -8.270 -6.627 -2.676 1.00 89.69 72 GLU A CA 1
ATOM 587 C C . GLU A 1 72 ? -8.024 -6.177 -1.233 1.00 89.69 72 GLU A C 1
ATOM 589 O O . GLU A 1 72 ? -8.919 -5.621 -0.587 1.00 89.69 72 GLU A O 1
ATOM 594 N N . TYR A 1 73 ? -6.789 -6.366 -0.762 1.00 91.50 73 TYR A N 1
ATOM 595 C CA . TYR A 1 73 ? -6.386 -6.150 0.618 1.00 91.50 73 TYR A CA 1
ATOM 596 C C . TYR A 1 73 ? -5.108 -5.313 0.729 1.00 91.50 73 TYR A C 1
ATOM 598 O O . TYR A 1 73 ? -4.207 -5.401 -0.107 1.00 91.50 73 TYR A O 1
ATOM 606 N N . ILE A 1 74 ? -5.009 -4.548 1.815 1.00 92.19 74 ILE A N 1
ATOM 607 C CA . ILE A 1 74 ? -3.785 -3.892 2.278 1.00 92.19 74 ILE A CA 1
ATOM 608 C C . ILE A 1 74 ? -3.450 -4.446 3.661 1.00 92.19 74 ILE A C 1
ATOM 610 O O . ILE A 1 74 ? -4.259 -4.344 4.580 1.00 92.19 74 ILE A O 1
ATOM 614 N N . LEU A 1 75 ? -2.243 -4.995 3.815 1.00 92.12 75 LEU A N 1
ATOM 615 C CA . LEU A 1 75 ? -1.669 -5.364 5.109 1.00 92.12 75 LEU A CA 1
ATOM 616 C C . LEU A 1 75 ? -0.714 -4.262 5.566 1.00 92.12 75 LEU A C 1
ATOM 618 O O . LEU A 1 75 ? 0.244 -3.936 4.866 1.00 92.12 75 LEU A O 1
ATOM 622 N N . THR A 1 76 ? -0.952 -3.719 6.752 1.00 92.75 76 THR A N 1
ATOM 623 C CA . THR A 1 76 ? -0.134 -2.651 7.333 1.00 92.75 76 THR A CA 1
ATOM 624 C C . THR A 1 76 ? -0.268 -2.642 8.854 1.00 92.75 76 THR A C 1
ATOM 626 O O . THR A 1 76 ? -0.913 -3.521 9.417 1.00 92.75 76 THR A O 1
ATOM 629 N N . ARG A 1 77 ? 0.325 -1.660 9.534 1.00 92.12 77 ARG A N 1
ATOM 630 C CA . ARG A 1 77 ? 0.068 -1.379 10.941 1.00 92.12 77 ARG A CA 1
ATOM 631 C C . ARG A 1 77 ? -0.812 -0.151 11.146 1.00 92.12 77 ARG A C 1
ATOM 633 O O . ARG A 1 77 ? -0.788 0.781 10.339 1.00 92.12 77 ARG A O 1
ATOM 640 N N . VAL A 1 78 ? -1.582 -0.168 12.233 1.00 88.44 78 VAL A N 1
ATOM 641 C CA . VAL A 1 78 ? -2.517 0.912 12.599 1.00 88.44 78 VAL A CA 1
ATOM 642 C C . VAL A 1 78 ? -1.773 2.201 12.960 1.00 88.44 78 VAL A C 1
ATOM 644 O O . VAL A 1 78 ? -2.248 3.283 12.632 1.00 88.44 78 VAL A O 1
ATOM 647 N N . ASP A 1 79 ? -0.603 2.093 13.593 1.00 91.56 79 ASP A N 1
ATOM 648 C CA . ASP A 1 79 ? 0.242 3.236 13.956 1.00 91.56 79 ASP A CA 1
ATOM 649 C C . ASP A 1 79 ? 0.916 3.906 12.750 1.00 91.56 79 ASP A C 1
ATOM 651 O O . ASP A 1 79 ? 1.355 5.047 12.857 1.00 91.56 79 ASP A O 1
ATOM 655 N N . TRP A 1 80 ? 0.978 3.220 11.607 1.00 93.12 80 TRP A N 1
ATOM 656 C CA . TRP A 1 80 ? 1.519 3.770 10.362 1.00 93.12 80 TRP A CA 1
ATOM 657 C C . TRP A 1 80 ? 0.429 4.394 9.498 1.00 93.12 80 TRP A C 1
ATOM 659 O O . TRP A 1 80 ? 0.537 5.546 9.101 1.00 93.12 80 TRP A O 1
ATOM 669 N N . HIS A 1 81 ? -0.636 3.637 9.228 1.00 93.44 81 HIS A N 1
ATOM 670 C CA . HIS A 1 81 ? -1.633 3.991 8.212 1.00 93.44 81 HIS A CA 1
ATOM 671 C C . HIS A 1 81 ? -3.058 3.852 8.762 1.00 93.44 81 HIS A C 1
ATOM 673 O O . HIS A 1 81 ? -3.910 3.159 8.200 1.00 93.44 81 HIS A O 1
ATOM 679 N N . GLY A 1 82 ? -3.311 4.476 9.914 1.00 87.12 82 GLY A N 1
ATOM 680 C CA . GLY A 1 82 ? -4.634 4.515 10.546 1.00 87.12 82 GLY A CA 1
ATOM 681 C C . GLY A 1 82 ? -5.675 5.338 9.774 1.00 87.12 82 GLY A C 1
ATOM 682 O O . GLY A 1 82 ? -6.853 5.300 10.116 1.00 87.12 82 GLY A O 1
ATOM 683 N N . ASP A 1 83 ? -5.248 6.061 8.739 1.00 91.88 83 ASP A N 1
ATOM 684 C CA . ASP A 1 83 ? -6.059 6.890 7.846 1.00 91.88 83 ASP A CA 1
ATOM 685 C C . ASP A 1 83 ? -6.635 6.124 6.637 1.00 91.88 83 ASP A C 1
ATOM 687 O O . ASP A 1 83 ? -7.319 6.718 5.805 1.00 91.88 83 ASP A O 1
ATOM 691 N N . ILE A 1 84 ? -6.385 4.814 6.514 1.00 93.25 84 ILE A N 1
ATOM 692 C CA . ILE A 1 84 ? -6.967 3.995 5.441 1.00 93.25 84 ILE A CA 1
ATOM 693 C C . ILE A 1 84 ? -8.480 3.834 5.647 1.00 93.25 84 ILE A C 1
ATOM 695 O O . ILE A 1 84 ? -8.946 3.157 6.565 1.00 93.25 84 ILE A O 1
ATOM 699 N N . GLU A 1 85 ? -9.254 4.390 4.716 1.00 86.38 85 GLU A N 1
ATOM 700 C CA . GLU A 1 85 ? -10.699 4.186 4.605 1.00 86.38 85 GLU A CA 1
ATOM 701 C C . GLU A 1 85 ? -10.991 2.824 3.948 1.00 86.38 85 GLU A C 1
ATOM 703 O O . GLU A 1 85 ? -11.188 2.713 2.738 1.00 86.38 85 GLU A O 1
ATOM 708 N N . GLY A 1 86 ? -10.975 1.758 4.748 1.00 86.50 86 GLY A N 1
ATOM 709 C CA . GLY A 1 86 ? -11.276 0.396 4.307 1.00 86.50 86 GLY A CA 1
ATOM 710 C C . GLY A 1 86 ? -11.930 -0.434 5.406 1.00 86.50 86 GLY A C 1
ATOM 711 O O . GLY A 1 86 ? -11.868 -0.099 6.592 1.00 86.50 86 GLY A O 1
ATOM 712 N N . LYS A 1 87 ? -12.557 -1.552 5.031 1.00 91.50 87 LYS A N 1
ATOM 713 C CA . LYS A 1 87 ? -13.122 -2.481 6.014 1.00 91.50 87 LYS A CA 1
ATOM 714 C C . LYS A 1 87 ? -11.988 -3.266 6.666 1.00 91.50 87 LYS A C 1
ATOM 716 O O . LYS A 1 87 ? -11.267 -3.990 5.987 1.00 91.50 87 LYS A O 1
ATOM 721 N N . VAL A 1 88 ? -11.851 -3.166 7.984 1.00 92.25 88 VAL A N 1
ATOM 722 C CA . VAL A 1 88 ? -10.938 -4.032 8.742 1.00 92.25 88 VAL A CA 1
ATOM 723 C C . VAL A 1 88 ? -11.445 -5.471 8.665 1.00 92.25 88 VAL A C 1
ATOM 725 O O . VAL A 1 88 ? -12.551 -5.763 9.120 1.00 92.25 88 VAL A O 1
ATOM 728 N N . MET A 1 89 ? -10.629 -6.360 8.104 1.00 92.00 89 MET A N 1
ATOM 729 C CA . MET A 1 89 ? -10.943 -7.784 7.981 1.00 92.00 89 MET A CA 1
ATOM 730 C C . MET A 1 89 ? -10.390 -8.598 9.141 1.00 92.00 89 MET A C 1
ATOM 732 O O . MET A 1 89 ? -11.080 -9.482 9.643 1.00 92.00 89 MET A O 1
ATOM 736 N N . ASP A 1 90 ? -9.164 -8.295 9.567 1.00 90.19 90 ASP A N 1
ATOM 737 C CA . ASP A 1 90 ? -8.530 -8.946 10.710 1.00 90.19 90 ASP A CA 1
ATOM 738 C C . ASP A 1 90 ? -7.402 -8.083 11.298 1.00 90.19 90 ASP A C 1
ATOM 740 O O . ASP A 1 90 ? -6.945 -7.119 10.666 1.00 90.19 90 ASP A O 1
ATOM 744 N N . LYS A 1 91 ? -6.963 -8.429 12.513 1.00 90.19 91 LYS A N 1
ATOM 745 C CA . LYS A 1 91 ? -5.868 -7.780 13.239 1.00 90.19 91 LYS A CA 1
ATOM 746 C C . LYS A 1 91 ? -5.042 -8.787 14.035 1.00 90.19 91 LYS A C 1
ATOM 748 O O . LYS A 1 91 ? -5.590 -9.674 14.680 1.00 90.19 91 LYS A O 1
ATOM 753 N N . GLU A 1 92 ? -3.731 -8.574 14.072 1.00 88.44 92 GLU A N 1
ATOM 754 C CA . GLU A 1 92 ? -2.807 -9.336 14.913 1.00 88.44 92 GLU A CA 1
ATOM 755 C C . GLU A 1 92 ? -1.767 -8.392 15.535 1.00 88.44 92 GLU A C 1
ATOM 757 O O . GLU A 1 92 ? -0.856 -7.895 14.870 1.00 88.44 92 GLU A O 1
ATOM 762 N N . GLY A 1 93 ? -1.937 -8.092 16.828 1.00 88.44 93 GLY A N 1
ATOM 763 C CA . GLY A 1 93 ? -1.182 -7.028 17.492 1.00 88.44 93 GLY A CA 1
ATOM 764 C C . GLY A 1 93 ? -1.411 -5.677 16.806 1.00 88.44 93 GLY A C 1
ATOM 765 O O . GLY A 1 93 ? -2.551 -5.255 16.626 1.00 88.44 93 GLY A O 1
ATOM 766 N N . GLU A 1 94 ? -0.323 -5.027 16.393 1.00 89.19 94 GLU A N 1
ATOM 767 C CA . GLU A 1 94 ? -0.361 -3.748 15.667 1.00 89.19 94 GLU A CA 1
ATOM 768 C C . GLU A 1 94 ? -0.707 -3.902 14.178 1.00 89.19 94 GLU A C 1
ATOM 770 O O . GLU A 1 94 ? -1.000 -2.908 13.509 1.00 89.19 94 GLU A O 1
ATOM 775 N N . TRP A 1 95 ? -0.666 -5.127 13.641 1.00 91.00 95 TRP A N 1
ATOM 776 C CA . TRP A 1 95 ? -0.950 -5.396 12.235 1.00 91.00 95 TRP A CA 1
ATOM 777 C C . TRP A 1 95 ? -2.449 -5.463 11.964 1.00 91.00 95 TRP A C 1
ATOM 779 O O . TRP A 1 95 ? -3.224 -6.018 12.740 1.00 91.00 95 TRP A O 1
ATOM 789 N N . VAL A 1 96 ? -2.850 -4.931 10.816 1.00 92.38 96 VAL A N 1
ATOM 790 C CA . VAL A 1 96 ? -4.231 -4.827 10.361 1.00 92.38 96 VAL A CA 1
ATOM 791 C C . VAL A 1 96 ? -4.317 -5.118 8.867 1.00 92.38 96 VAL A C 1
ATOM 793 O O . VAL A 1 96 ? -3.459 -4.704 8.084 1.00 92.38 96 VAL A O 1
ATOM 796 N N . ILE A 1 97 ? -5.374 -5.826 8.478 1.00 92.38 97 ILE A N 1
ATOM 797 C CA . ILE A 1 97 ? -5.721 -6.065 7.079 1.00 92.38 97 ILE A CA 1
ATOM 798 C C . ILE A 1 97 ? -6.969 -5.253 6.739 1.00 92.38 97 ILE A C 1
ATOM 800 O O . ILE A 1 97 ? -8.034 -5.469 7.321 1.00 92.38 97 ILE A O 1
ATOM 804 N N . PHE A 1 98 ? -6.841 -4.338 5.782 1.00 92.81 98 PHE A N 1
ATOM 805 C CA . PHE A 1 98 ? -7.945 -3.565 5.222 1.00 92.81 98 PHE A CA 1
ATOM 806 C C . PHE A 1 98 ? -8.389 -4.169 3.893 1.00 92.81 98 PHE A C 1
ATOM 808 O O . PHE A 1 98 ? -7.560 -4.382 3.016 1.00 92.81 98 PHE A O 1
ATOM 815 N N . GLN A 1 99 ? -9.687 -4.392 3.715 1.00 92.56 99 GLN A N 1
ATOM 816 C CA . GLN A 1 99 ? -10.298 -4.638 2.412 1.00 92.56 99 GLN A CA 1
ATOM 817 C C . GLN A 1 99 ? -10.687 -3.300 1.775 1.00 92.56 99 GLN A C 1
ATOM 819 O O . GLN A 1 99 ? -11.339 -2.469 2.412 1.00 92.56 99 GLN A O 1
ATOM 824 N N . ILE A 1 100 ? -10.282 -3.103 0.522 1.00 88.06 100 ILE A N 1
ATOM 825 C CA . ILE A 1 100 ? -10.354 -1.811 -0.192 1.00 88.06 100 ILE A CA 1
ATOM 826 C C . ILE A 1 100 ? -11.258 -1.831 -1.426 1.00 88.06 100 ILE A C 1
ATOM 828 O O . ILE A 1 100 ? -11.724 -0.777 -1.849 1.00 88.06 100 ILE A O 1
ATOM 832 N N . ASN A 1 101 ? -11.540 -3.014 -1.976 1.00 70.00 101 ASN A N 1
ATOM 833 C CA . ASN A 1 101 ? -12.500 -3.207 -3.060 1.00 70.00 101 ASN A CA 1
ATOM 834 C C . ASN A 1 101 ? -13.622 -4.096 -2.511 1.00 70.00 101 ASN A C 1
ATOM 836 O O . ASN A 1 101 ? -13.448 -5.304 -2.382 1.00 70.00 101 ASN A O 1
ATOM 840 N N . SER A 1 102 ? -14.724 -3.479 -2.082 1.00 54.84 102 SER A N 1
ATOM 841 C CA . SER A 1 102 ? -15.928 -4.174 -1.589 1.00 54.84 102 SER A CA 1
ATOM 842 C C . SER A 1 102 ? -17.153 -3.865 -2.458 1.00 54.84 102 SER A C 1
ATOM 844 O O . SER A 1 102 ? -18.269 -3.872 -1.941 1.00 54.84 102 SER A O 1
ATOM 846 N N . ASP A 1 103 ? -16.923 -3.563 -3.739 1.00 52.19 103 ASP A N 1
ATOM 847 C CA . ASP A 1 103 ? -17.972 -3.387 -4.750 1.00 52.19 103 ASP A CA 1
ATOM 848 C C . ASP A 1 103 ? -18.208 -4.701 -5.507 1.00 52.19 103 ASP A C 1
ATOM 850 O O . ASP A 1 103 ? -17.208 -5.288 -5.989 1.00 52.19 103 ASP A O 1
#

Sequence (103 aa):
MSNFQFFSERAVIVDFKHFPQTDRGIREWKNRMEDVFGVPLNDKLAVGAMEILFPQQTGKELVNVAKKYRAEYILTRVDWHGDIEGKVMDKEGEWVIFQINSD

Foldseek 3Di:
DDLCCVLVVDPDDDDPVPQDPDPVSNVVVQVLLCQQLVHHDDPPCDPCVSVVRNLVDELVSNLVSCVVVVNQKDKDFCVRHVVNPFDFPDDDVRI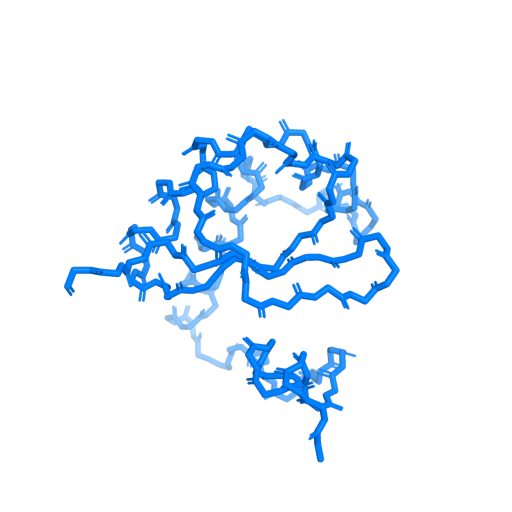TIGGNDPD

Secondary structure (DSSP, 8-state):
--HHHHHTT-SSS--GGGS--SHHHHHHHHHHHHHHHTS---TT--TTHHHHHGGGS-HHHHHHHHHHTT-SEEEEEHHHHTT--SEEEEEETTEEEEE----